Protein AF-A0A3D4WAP2-F1 (afdb_monomer_lite)

Structure (mmCIF, N/CA/C/O backbone):
data_AF-A0A3D4WAP2-F1
#
_entry.id   AF-A0A3D4WAP2-F1
#
loop_
_atom_site.group_PDB
_atom_site.id
_atom_site.type_symbol
_atom_site.label_atom_id
_atom_site.label_alt_id
_atom_site.label_comp_id
_atom_site.label_asym_id
_atom_site.label_entity_id
_atom_site.label_seq_id
_atom_site.pdbx_PDB_ins_code
_atom_site.Cartn_x
_atom_site.Cartn_y
_atom_site.Cartn_z
_atom_site.occupancy
_atom_site.B_iso_or_equiv
_atom_site.auth_seq_id
_atom_site.auth_comp_id
_atom_site.auth_asym_id
_atom_site.auth_atom_id
_atom_site.pdbx_PDB_model_num
ATOM 1 N N . MET A 1 1 ? -17.188 -21.541 10.982 1.00 61.47 1 MET A N 1
ATOM 2 C CA . MET A 1 1 ? -16.312 -20.581 11.699 1.00 61.47 1 MET A CA 1
ATOM 3 C C . MET A 1 1 ? -16.596 -19.119 11.299 1.00 61.47 1 MET A C 1
ATOM 5 O O . MET A 1 1 ? -15.725 -18.448 10.771 1.00 61.47 1 MET A O 1
ATOM 9 N N . ARG A 1 2 ? -17.814 -18.591 11.522 1.00 79.25 2 ARG A N 1
ATOM 10 C CA . ARG A 1 2 ? -18.186 -17.191 11.170 1.00 79.25 2 ARG A CA 1
ATOM 11 C C . ARG A 1 2 ? -18.482 -16.307 12.388 1.00 79.25 2 ARG A C 1
ATOM 13 O O . ARG A 1 2 ? -18.518 -15.088 12.273 1.00 79.25 2 ARG A O 1
ATOM 20 N N . LEU A 1 3 ? -18.660 -16.933 13.553 1.00 85.69 3 LEU A N 1
ATOM 21 C CA . LEU A 1 3 ? -18.963 -16.270 14.820 1.00 85.69 3 LEU A CA 1
ATOM 22 C C . LEU A 1 3 ? -17.890 -15.247 15.247 1.00 85.69 3 LEU A C 1
ATOM 24 O O . LEU A 1 3 ? -18.285 -14.141 15.606 1.00 85.69 3 LEU A O 1
ATOM 28 N N . PRO A 1 4 ? -16.568 -15.519 15.149 1.00 86.00 4 PRO A N 1
ATOM 29 C CA . PRO A 1 4 ? -15.554 -14.570 15.620 1.00 86.00 4 PRO A CA 1
ATOM 30 C C . PRO A 1 4 ? -15.524 -13.277 14.797 1.00 86.00 4 PRO A C 1
ATOM 32 O O . PRO A 1 4 ? -15.527 -12.189 15.362 1.00 86.00 4 PRO A O 1
ATOM 35 N N . LEU A 1 5 ? -15.577 -13.389 13.464 1.00 84.94 5 LEU A N 1
ATOM 36 C CA . LEU A 1 5 ? -15.635 -12.245 12.544 1.00 84.94 5 LEU 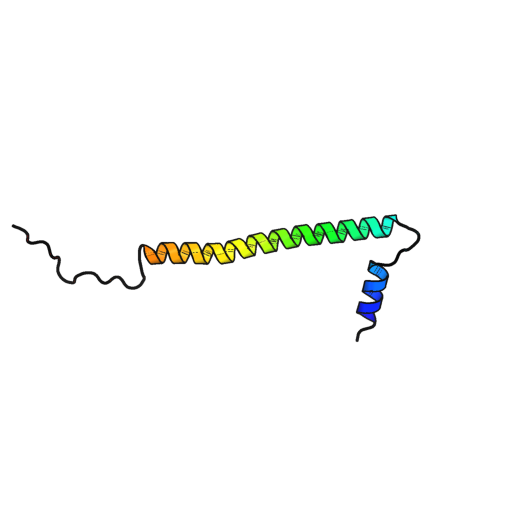A CA 1
ATOM 37 C C . LEU A 1 5 ? -16.915 -11.420 12.735 1.00 84.94 5 LEU A C 1
ATOM 39 O O . LEU A 1 5 ? -16.861 -10.191 12.751 1.00 84.94 5 LEU A O 1
ATOM 43 N N . PHE A 1 6 ? -18.059 -12.086 12.928 1.00 85.38 6 PHE A N 1
ATOM 44 C CA . PHE A 1 6 ? -19.335 -11.417 13.184 1.00 85.38 6 PHE A CA 1
ATOM 45 C C . PHE A 1 6 ? -19.320 -10.628 14.503 1.00 85.38 6 PHE A C 1
ATOM 47 O O . PHE A 1 6 ? -19.780 -9.486 14.550 1.00 85.38 6 PHE A O 1
ATOM 54 N N . ILE A 1 7 ? -18.744 -11.203 15.564 1.00 83.75 7 ILE A N 1
ATOM 55 C CA . ILE A 1 7 ? -18.606 -10.538 16.867 1.00 83.75 7 ILE A CA 1
ATOM 56 C C . ILE A 1 7 ? -17.603 -9.381 16.775 1.00 83.75 7 ILE A C 1
ATOM 58 O O . ILE A 1 7 ? -17.910 -8.286 17.243 1.00 83.75 7 ILE A O 1
ATOM 62 N N . ALA A 1 8 ? -16.455 -9.577 16.121 1.00 84.06 8 ALA A N 1
ATOM 63 C CA . ALA A 1 8 ? -15.433 -8.544 15.953 1.00 84.06 8 ALA A CA 1
ATOM 64 C C . ALA A 1 8 ? -15.973 -7.315 15.205 1.00 84.06 8 ALA A C 1
ATOM 66 O O . ALA A 1 8 ? -15.853 -6.194 15.698 1.00 84.06 8 ALA A O 1
ATOM 67 N N . TRP A 1 9 ? -16.648 -7.514 14.067 1.00 81.38 9 TRP A N 1
ATOM 68 C CA . TRP A 1 9 ? -17.239 -6.414 13.296 1.00 81.38 9 TRP A CA 1
ATOM 69 C C . TRP A 1 9 ? -18.340 -5.686 14.073 1.00 81.38 9 TRP A C 1
ATOM 71 O O . TRP A 1 9 ? -18.421 -4.456 14.048 1.00 81.38 9 TRP A O 1
ATOM 81 N N . ARG A 1 10 ? -19.171 -6.437 14.813 1.00 81.12 10 ARG A N 1
ATOM 82 C CA . ARG A 1 10 ? -20.203 -5.856 15.679 1.00 81.12 10 ARG A CA 1
ATOM 83 C C . ARG A 1 10 ? -19.586 -4.970 16.756 1.00 81.12 10 ARG A C 1
ATOM 85 O O . ARG A 1 10 ? -20.117 -3.894 16.996 1.00 81.12 10 ARG A O 1
ATOM 92 N N . TYR A 1 11 ? -18.489 -5.397 17.380 1.00 75.88 11 TYR A N 1
ATOM 93 C CA . TYR A 1 11 ? -17.807 -4.630 18.425 1.00 75.88 11 TYR A CA 1
ATOM 94 C C . TYR A 1 11 ? -17.072 -3.405 17.878 1.00 75.88 11 TYR A C 1
ATOM 96 O O . TYR A 1 11 ? -17.141 -2.347 18.497 1.00 75.88 11 TYR A O 1
ATOM 104 N N . LEU A 1 12 ? -16.453 -3.515 16.701 1.00 77.69 12 LEU A N 1
ATOM 105 C CA . LEU A 1 12 ? -15.742 -2.413 16.047 1.00 77.69 12 LEU A CA 1
ATOM 106 C C . LEU A 1 12 ? -16.695 -1.285 15.611 1.00 77.69 12 LEU A C 1
ATOM 108 O O . LEU A 1 12 ? -16.326 -0.117 15.635 1.00 77.69 12 LEU A O 1
ATOM 112 N N . LYS A 1 13 ? -17.945 -1.624 15.268 1.00 69.94 13 LYS A N 1
ATOM 113 C CA . LYS A 1 13 ? -18.985 -0.673 14.837 1.00 69.94 13 LYS A CA 1
ATOM 114 C C . LYS A 1 13 ? -20.024 -0.344 15.924 1.00 69.94 13 LYS A C 1
ATOM 116 O O . LYS A 1 13 ? -21.012 0.338 15.644 1.00 69.94 13 LYS A O 1
ATOM 121 N N . SER A 1 14 ? -19.863 -0.860 17.146 1.00 66.94 14 SER A N 1
ATOM 122 C CA . SER A 1 14 ? -20.879 -0.750 18.200 1.00 66.94 14 SER A CA 1
ATOM 123 C C . SER A 1 14 ? -20.949 0.672 18.761 1.00 66.94 14 SER A C 1
ATOM 125 O O . SER A 1 14 ? -20.013 1.140 19.404 1.00 66.94 14 SER A O 1
ATOM 127 N N . LYS A 1 15 ? -22.111 1.326 18.626 1.00 57.75 15 LYS A N 1
ATOM 128 C CA . LYS A 1 15 ? -22.455 2.575 19.329 1.00 57.75 15 LYS A CA 1
ATOM 129 C C . LYS A 1 15 ? -22.592 2.313 20.836 1.00 57.75 15 LYS A C 1
ATOM 131 O O . LYS A 1 15 ? -23.694 2.095 21.331 1.00 57.75 15 LYS A O 1
ATOM 136 N N . LYS A 1 16 ? -21.484 2.272 21.578 1.00 60.44 16 LYS A N 1
ATOM 137 C CA . LYS A 1 16 ? -21.509 2.247 23.051 1.00 60.44 16 LYS A CA 1
ATOM 138 C C . LYS A 1 16 ? -21.440 3.679 23.592 1.00 60.44 16 LYS A C 1
ATOM 140 O O . LYS A 1 16 ? -20.816 4.537 22.980 1.00 60.44 16 LYS A O 1
ATOM 145 N N . SER A 1 17 ? -22.053 3.912 24.756 1.00 60.53 17 SER A N 1
ATOM 146 C CA . SER A 1 17 ? -22.212 5.224 25.417 1.00 60.53 17 SER A CA 1
ATOM 147 C C . SER A 1 17 ? -20.926 6.058 25.569 1.00 60.53 17 SER A C 1
ATOM 149 O O . SER A 1 17 ? -21.000 7.272 25.731 1.00 60.53 17 SER A O 1
ATOM 151 N N . HIS A 1 18 ? -19.745 5.437 25.510 1.00 64.81 18 HIS A N 1
ATOM 152 C CA . HIS A 1 18 ? -18.452 6.119 25.544 1.00 64.81 18 HIS A CA 1
ATOM 153 C C . HIS A 1 18 ? -17.988 6.456 24.122 1.00 64.81 18 HIS A C 1
ATOM 155 O O . HIS A 1 18 ? -17.190 5.731 23.525 1.00 64.81 18 HIS A O 1
ATOM 161 N N . ASN A 1 19 ? -18.474 7.580 23.589 1.00 73.44 19 ASN A N 1
ATOM 162 C CA . ASN A 1 19 ? -18.150 8.070 22.241 1.00 73.44 19 ASN A CA 1
ATOM 163 C C . ASN A 1 19 ? -16.627 8.198 21.995 1.00 73.44 19 ASN A C 1
ATOM 165 O O . ASN A 1 19 ? -16.153 8.007 20.879 1.00 73.44 19 ASN A O 1
ATOM 169 N N . VAL A 1 20 ? -15.849 8.432 23.061 1.00 82.44 20 VAL A N 1
ATOM 170 C CA . VAL A 1 20 ? -14.376 8.501 23.052 1.00 82.44 20 VAL A CA 1
ATOM 171 C C . VAL A 1 20 ? -13.728 7.228 22.495 1.00 82.44 20 VAL A C 1
ATOM 173 O O . VAL A 1 20 ? -12.794 7.316 21.705 1.00 82.44 20 VAL A O 1
ATOM 176 N N . ILE A 1 21 ? -14.239 6.041 22.842 1.00 83.19 21 ILE A N 1
ATOM 177 C CA . ILE A 1 21 ? -13.654 4.763 22.395 1.00 83.19 21 ILE A CA 1
ATOM 178 C C . ILE A 1 21 ? -13.797 4.606 20.875 1.00 83.19 21 ILE A C 1
ATOM 180 O O . ILE A 1 21 ? -12.871 4.150 20.203 1.00 83.19 21 ILE A O 1
ATOM 184 N N . ASN A 1 22 ? -14.942 5.019 20.324 1.00 81.81 22 ASN A N 1
ATOM 185 C CA . ASN A 1 22 ? -15.197 4.971 18.886 1.00 81.81 22 ASN A CA 1
ATOM 186 C C . ASN A 1 22 ? -14.308 5.967 18.119 1.00 81.81 22 ASN A C 1
ATOM 188 O O . ASN A 1 22 ? -13.825 5.647 17.037 1.00 81.81 22 ASN A O 1
ATOM 192 N N . ILE A 1 23 ? -14.036 7.142 18.703 1.00 85.25 23 ILE A N 1
ATOM 193 C CA . ILE A 1 23 ? -13.126 8.142 18.121 1.00 85.25 23 ILE A CA 1
ATOM 194 C C . ILE A 1 23 ? -11.691 7.610 18.075 1.00 85.25 23 ILE A C 1
ATOM 196 O O . ILE A 1 23 ? -11.081 7.629 17.009 1.00 85.25 23 ILE A O 1
ATOM 200 N N . ILE A 1 24 ? -11.166 7.088 19.191 1.00 88.62 24 ILE A N 1
ATOM 201 C CA . ILE A 1 24 ? -9.800 6.536 19.242 1.00 88.62 24 ILE A CA 1
ATOM 202 C C . ILE A 1 24 ? -9.660 5.388 18.239 1.00 88.62 24 ILE A C 1
ATOM 204 O O . ILE A 1 24 ? -8.735 5.389 17.433 1.00 88.62 24 ILE A O 1
ATOM 208 N N . SER A 1 25 ? -10.621 4.459 18.228 1.00 87.81 25 SER A N 1
ATOM 209 C CA . SER A 1 25 ? -10.622 3.329 17.291 1.00 87.81 25 SER A CA 1
ATOM 210 C C . SER A 1 25 ? -10.650 3.798 15.832 1.00 87.81 25 SER A C 1
ATOM 212 O O . SER A 1 25 ? -9.919 3.264 14.999 1.00 87.81 25 SER A O 1
ATOM 214 N N . GLY A 1 26 ? -11.446 4.826 15.521 1.00 87.62 26 GLY A N 1
ATOM 215 C CA . GLY A 1 26 ? -11.504 5.423 14.188 1.00 87.62 26 GLY A CA 1
ATOM 216 C C . GLY A 1 26 ? -10.178 6.052 13.760 1.00 87.62 26 GLY A C 1
ATOM 217 O O . GLY A 1 26 ? -9.708 5.784 12.655 1.00 87.62 26 GLY A O 1
ATOM 218 N N . VAL A 1 27 ? -9.539 6.830 14.640 1.00 92.69 27 VAL A N 1
ATOM 219 C CA . VAL A 1 27 ? -8.236 7.459 14.361 1.00 92.69 27 VAL A CA 1
ATOM 220 C C . VAL A 1 27 ? -7.138 6.406 14.193 1.00 92.69 27 VAL A C 1
ATOM 222 O O . VAL A 1 27 ? -6.338 6.513 13.264 1.00 92.69 27 VAL A O 1
ATOM 225 N N . SER A 1 28 ? -7.116 5.360 15.024 1.00 93.19 28 SER A N 1
ATOM 226 C CA . SER A 1 28 ? -6.145 4.266 14.897 1.00 93.19 28 SER A CA 1
ATOM 227 C C . SER A 1 28 ? -6.260 3.551 13.550 1.00 93.19 28 SER A C 1
ATOM 229 O O . SER A 1 28 ? -5.253 3.355 12.870 1.00 93.19 28 SER A O 1
ATOM 231 N N . VAL A 1 29 ? -7.480 3.204 13.127 1.00 92.62 29 VAL A N 1
ATOM 232 C CA . VAL A 1 29 ? -7.706 2.550 11.828 1.00 92.62 29 VAL A CA 1
ATOM 233 C C . VAL A 1 29 ? -7.353 3.489 10.675 1.00 92.62 29 VAL A C 1
ATOM 235 O O . VAL A 1 29 ? -6.697 3.057 9.727 1.00 92.62 29 VAL A O 1
ATOM 238 N N . ALA A 1 30 ? -7.725 4.769 10.756 1.00 95.56 30 ALA A N 1
ATOM 239 C CA . ALA A 1 30 ? -7.387 5.755 9.733 1.00 95.56 30 ALA A CA 1
ATOM 240 C C . ALA A 1 30 ? -5.866 5.907 9.570 1.00 95.56 30 ALA A C 1
ATOM 242 O O . ALA A 1 30 ? -5.367 5.850 8.448 1.00 95.56 30 ALA A O 1
ATOM 243 N N . GLY A 1 31 ? -5.121 6.016 10.675 1.00 96.50 31 GLY A N 1
ATOM 244 C CA . GLY A 1 31 ? -3.663 6.141 10.647 1.00 96.50 31 GLY A CA 1
ATOM 245 C C . GLY A 1 31 ? -2.974 4.943 9.991 1.00 96.50 31 GLY A C 1
ATOM 246 O O . GLY A 1 31 ? -2.146 5.119 9.098 1.00 96.50 31 GLY A O 1
ATOM 247 N N . VAL A 1 32 ? -3.362 3.720 10.371 1.00 96.69 32 VAL A N 1
ATOM 248 C CA . VAL A 1 32 ? -2.804 2.494 9.773 1.00 96.69 32 VAL A CA 1
ATOM 249 C C . VAL A 1 32 ? -3.171 2.390 8.294 1.00 96.69 32 VAL A C 1
ATOM 251 O O . VAL A 1 32 ? -2.323 2.040 7.475 1.00 96.69 32 VAL A O 1
ATOM 254 N N . THR A 1 33 ? -4.408 2.733 7.930 1.00 97.00 33 THR A N 1
ATOM 255 C CA . THR A 1 33 ? -4.870 2.679 6.535 1.00 97.00 33 THR A CA 1
ATOM 256 C C . THR A 1 33 ? -4.074 3.646 5.665 1.00 97.00 33 THR A C 1
ATOM 258 O O . THR A 1 33 ? -3.549 3.242 4.635 1.00 97.00 33 THR A O 1
ATOM 261 N N . ILE A 1 34 ? -3.909 4.898 6.102 1.00 98.06 34 ILE A N 1
ATOM 262 C CA . ILE A 1 34 ? -3.147 5.908 5.355 1.00 98.06 34 ILE A CA 1
ATOM 263 C C . ILE A 1 34 ? -1.676 5.492 5.231 1.00 98.06 34 ILE A C 1
ATOM 265 O O . ILE A 1 34 ? -1.125 5.527 4.131 1.00 98.06 34 ILE A O 1
ATOM 269 N N . GLY A 1 35 ? -1.048 5.058 6.329 1.00 97.31 35 GLY A N 1
ATOM 270 C CA . GLY A 1 35 ? 0.362 4.661 6.323 1.00 97.31 35 GLY A CA 1
ATOM 271 C C . GLY A 1 35 ? 0.638 3.458 5.419 1.00 97.31 35 GLY A C 1
ATOM 272 O O . GLY A 1 35 ? 1.570 3.477 4.616 1.00 97.31 35 GLY A O 1
ATOM 273 N N . THR A 1 36 ? -0.204 2.427 5.496 1.00 97.69 36 THR A N 1
ATOM 274 C CA . THR A 1 36 ? -0.074 1.238 4.639 1.00 97.69 36 THR A CA 1
ATOM 275 C C . THR A 1 36 ? -0.391 1.547 3.178 1.00 97.69 36 THR A C 1
ATOM 277 O O . THR A 1 36 ? 0.358 1.115 2.303 1.00 97.69 36 THR A O 1
ATOM 280 N N . MET A 1 37 ? -1.428 2.345 2.893 1.00 97.88 37 MET A N 1
ATOM 281 C CA . MET A 1 37 ? -1.745 2.771 1.525 1.00 97.88 37 MET A CA 1
ATOM 282 C C . MET A 1 37 ? -0.593 3.545 0.888 1.00 97.88 37 MET A C 1
ATOM 284 O O . MET A 1 37 ? -0.256 3.272 -0.260 1.00 97.88 37 MET A O 1
ATOM 288 N N . ALA A 1 38 ? 0.034 4.470 1.618 1.00 97.88 38 ALA A N 1
ATOM 289 C CA . ALA A 1 38 ? 1.166 5.233 1.101 1.00 97.88 38 ALA A CA 1
ATOM 290 C C . ALA A 1 38 ? 2.321 4.313 0.672 1.00 97.88 38 ALA A C 1
ATOM 292 O O . ALA A 1 38 ? 2.828 4.440 -0.443 1.00 97.88 38 ALA A O 1
ATOM 293 N N . LEU A 1 39 ? 2.686 3.342 1.517 1.00 97.75 39 LEU A N 1
ATOM 294 C CA . LEU A 1 39 ? 3.732 2.364 1.204 1.00 97.75 39 LEU A CA 1
ATOM 295 C C . LEU A 1 39 ? 3.378 1.517 -0.024 1.00 97.75 39 LEU A C 1
ATOM 297 O O . LEU A 1 39 ? 4.208 1.352 -0.915 1.00 97.75 39 LEU A O 1
ATOM 301 N N . VAL A 1 40 ? 2.142 1.018 -0.097 1.00 97.62 40 VAL A N 1
ATOM 302 C CA . VAL A 1 40 ? 1.673 0.212 -1.235 1.00 97.62 40 VAL A CA 1
ATOM 303 C C . VAL A 1 40 ? 1.716 1.012 -2.536 1.00 97.62 40 VAL A C 1
ATOM 305 O O . VAL A 1 40 ? 2.166 0.488 -3.553 1.00 97.62 40 VAL A O 1
ATOM 308 N N . ILE A 1 41 ? 1.297 2.281 -2.513 1.00 97.69 41 ILE A N 1
ATOM 309 C CA . ILE A 1 41 ? 1.333 3.155 -3.692 1.00 97.69 41 ILE A CA 1
ATOM 310 C C . ILE A 1 41 ? 2.774 3.348 -4.169 1.00 97.69 41 ILE A C 1
ATOM 312 O O . ILE A 1 41 ? 3.044 3.160 -5.353 1.00 97.69 41 ILE A O 1
ATOM 316 N N . VAL A 1 42 ? 3.707 3.672 -3.269 1.00 97.69 42 VAL A N 1
ATOM 317 C CA . VAL A 1 42 ? 5.119 3.880 -3.638 1.00 97.69 42 VAL A CA 1
ATOM 318 C C . VAL A 1 42 ? 5.725 2.613 -4.241 1.00 97.69 42 VAL A C 1
ATOM 320 O O . VAL A 1 42 ? 6.345 2.678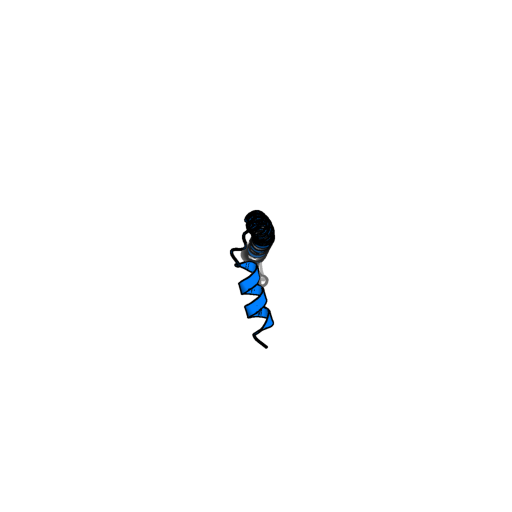 -5.302 1.00 97.69 42 VAL A O 1
ATOM 323 N N . LEU A 1 43 ? 5.495 1.455 -3.618 1.00 97.50 43 LEU A N 1
ATOM 324 C CA . LEU A 1 43 ? 5.965 0.170 -4.143 1.00 97.50 43 LEU A CA 1
ATOM 325 C C . LEU A 1 43 ? 5.358 -0.137 -5.517 1.00 97.50 43 LEU A C 1
ATOM 327 O O . LEU A 1 43 ? 6.062 -0.576 -6.422 1.00 97.50 43 LEU A O 1
ATOM 331 N N . SER A 1 44 ? 4.066 0.141 -5.702 1.00 97.19 44 SER A N 1
ATOM 332 C CA . SER A 1 44 ? 3.396 -0.047 -6.990 1.00 97.19 44 SER A CA 1
ATOM 333 C C . SER A 1 44 ? 3.981 0.849 -8.081 1.00 97.19 44 SER A C 1
ATOM 335 O O . SER A 1 44 ? 4.121 0.404 -9.220 1.00 97.19 44 SER A O 1
ATOM 337 N N . VAL A 1 45 ? 4.322 2.098 -7.751 1.00 97.38 45 VAL A N 1
ATOM 338 C CA . VAL A 1 45 ? 4.979 3.014 -8.689 1.00 97.38 45 VAL A CA 1
ATOM 339 C C . VAL A 1 45 ? 6.366 2.495 -9.048 1.00 97.38 45 VAL A C 1
ATOM 341 O O . VAL A 1 45 ? 6.683 2.456 -10.231 1.00 97.38 45 VAL A O 1
ATOM 344 N N . PHE A 1 46 ? 7.167 2.044 -8.078 1.00 96.81 46 PHE A N 1
ATOM 345 C CA . PHE A 1 46 ? 8.493 1.486 -8.364 1.00 96.81 46 PHE A CA 1
ATOM 346 C C . PHE A 1 46 ? 8.440 0.239 -9.243 1.00 96.81 46 PHE A C 1
ATOM 348 O O . PHE A 1 46 ? 9.199 0.170 -10.205 1.00 96.81 46 PHE A O 1
ATOM 355 N N . A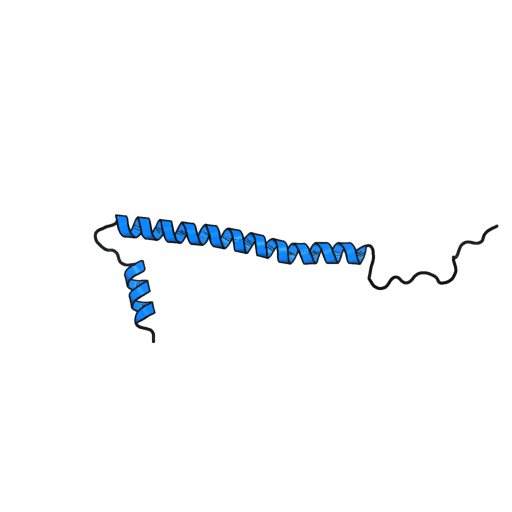SN A 1 47 ? 7.494 -0.673 -9.003 1.00 94.25 47 ASN A N 1
ATOM 356 C CA . ASN A 1 47 ? 7.307 -1.846 -9.860 1.00 94.25 47 ASN A CA 1
ATOM 357 C C . ASN A 1 47 ? 7.029 -1.457 -11.326 1.00 94.25 47 ASN A C 1
ATOM 359 O O . ASN A 1 47 ? 7.585 -2.047 -12.249 1.00 94.25 47 ASN A O 1
ATOM 363 N N . GLY A 1 48 ? 6.176 -0.454 -11.560 1.00 92.00 48 GLY A N 1
ATOM 364 C CA . GLY A 1 48 ? 5.896 0.032 -12.917 1.00 92.00 48 GLY A CA 1
ATOM 365 C C . GLY A 1 48 ? 7.055 0.832 -13.520 1.00 92.00 48 GLY A C 1
ATOM 366 O O . G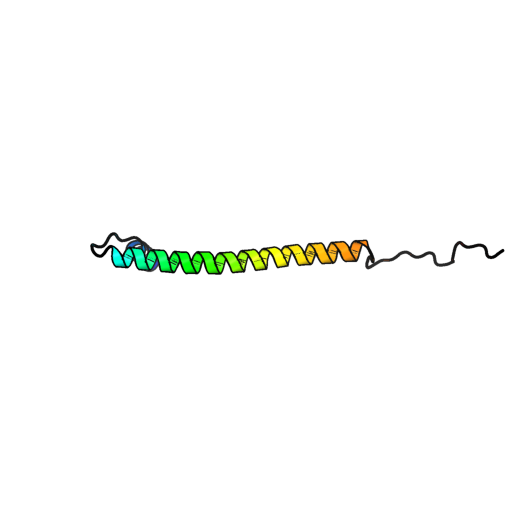LY A 1 48 ? 7.354 0.712 -14.708 1.00 92.00 48 GLY A O 1
ATOM 367 N N . PHE A 1 49 ? 7.727 1.634 -12.696 1.00 94.50 49 PHE A N 1
ATOM 368 C CA . PHE A 1 49 ? 8.841 2.482 -13.106 1.00 94.50 49 PHE A CA 1
ATOM 369 C C . PHE A 1 49 ? 10.063 1.661 -13.531 1.00 94.50 49 PHE A C 1
ATOM 371 O O . PHE A 1 49 ? 10.677 1.980 -14.545 1.00 94.50 49 PHE A O 1
ATOM 378 N N . GLU A 1 50 ? 10.380 0.576 -12.821 1.00 92.06 50 GLU A N 1
ATOM 379 C CA . GLU A 1 50 ? 11.465 -0.343 -13.183 1.00 92.06 50 GLU A CA 1
ATOM 380 C C . GLU A 1 50 ? 11.283 -0.894 -14.605 1.00 92.06 50 GLU A C 1
ATOM 382 O O . GLU A 1 50 ? 12.196 -0.815 -15.429 1.00 92.06 50 GLU A O 1
ATOM 387 N N . SER A 1 51 ? 10.074 -1.361 -14.932 1.00 90.69 51 SER A N 1
ATOM 388 C CA . SER A 1 51 ? 9.752 -1.867 -16.271 1.00 90.69 51 SER A CA 1
ATOM 389 C C . SER A 1 51 ? 9.915 -0.796 -17.355 1.00 90.69 51 SER A C 1
ATOM 391 O O . SER A 1 51 ? 10.477 -1.073 -18.418 1.00 90.69 51 SER A O 1
ATOM 393 N N . LEU A 1 52 ? 9.483 0.438 -17.077 1.00 91.31 52 LEU A N 1
ATOM 394 C CA . LEU A 1 52 ? 9.638 1.562 -18.001 1.00 91.31 52 LEU A CA 1
ATOM 395 C C . LEU A 1 52 ? 11.115 1.877 -18.264 1.00 91.31 52 LEU A C 1
ATOM 397 O O . LEU A 1 52 ? 11.513 2.062 -19.415 1.00 91.31 52 LEU A O 1
ATOM 401 N N . VAL A 1 53 ? 11.928 1.919 -17.207 1.00 91.06 53 VAL A N 1
ATOM 402 C CA . VAL A 1 53 ? 13.363 2.206 -17.304 1.00 91.06 53 VAL A CA 1
ATOM 403 C C . VAL A 1 53 ? 14.072 1.125 -18.119 1.00 91.06 53 VAL A C 1
ATOM 405 O O . VAL A 1 53 ? 14.805 1.453 -19.053 1.00 91.06 53 VAL A O 1
ATOM 408 N N . ILE A 1 54 ? 13.807 -0.154 -17.839 1.00 88.25 54 ILE A N 1
ATOM 409 C CA . ILE A 1 54 ? 14.384 -1.279 -18.594 1.00 88.25 54 ILE A CA 1
ATOM 410 C C . ILE A 1 54 ? 13.984 -1.208 -20.075 1.00 88.25 54 ILE A C 1
ATOM 412 O O . ILE A 1 54 ? 14.832 -1.360 -20.955 1.00 88.25 54 ILE A O 1
ATOM 416 N N . SER A 1 55 ? 12.713 -0.923 -20.373 1.00 87.12 55 SER A N 1
ATOM 417 C CA . SER A 1 55 ? 12.238 -0.783 -21.755 1.00 87.12 55 SER A CA 1
ATOM 418 C C . SER A 1 55 ? 12.917 0.370 -22.497 1.00 87.12 55 SER A C 1
ATOM 420 O O . SER A 1 55 ? 13.178 0.259 -23.698 1.00 87.12 55 SER A O 1
ATOM 422 N N . LEU A 1 56 ? 13.203 1.475 -21.804 1.00 87.88 56 LEU A N 1
ATOM 423 C CA . LEU A 1 56 ? 13.902 2.611 -22.393 1.00 87.88 56 LEU A CA 1
ATOM 424 C C . LEU A 1 56 ? 15.344 2.233 -22.752 1.00 87.88 56 LEU A C 1
ATOM 426 O O . LEU A 1 56 ? 15.761 2.459 -23.884 1.00 87.88 56 LEU A O 1
ATOM 430 N N . PHE A 1 57 ? 16.078 1.598 -21.835 1.00 84.88 57 PHE A N 1
ATOM 431 C CA . PHE A 1 57 ? 17.452 1.156 -22.095 1.00 84.88 57 PHE A CA 1
ATOM 432 C C . PHE A 1 57 ? 17.540 0.118 -23.222 1.00 84.88 57 PHE A C 1
ATOM 434 O O . PHE A 1 57 ? 18.368 0.278 -24.117 1.00 84.88 57 PHE A O 1
ATOM 441 N N . ASN A 1 58 ? 16.638 -0.868 -23.257 1.00 80.81 58 ASN A N 1
ATOM 442 C CA . ASN A 1 58 ? 16.578 -1.864 -24.336 1.00 80.81 58 ASN A CA 1
ATOM 443 C C . ASN A 1 58 ? 16.263 -1.255 -25.713 1.00 80.81 58 ASN A C 1
ATOM 445 O O . ASN A 1 58 ? 16.566 -1.861 -26.738 1.00 80.81 58 ASN A O 1
ATOM 449 N N . THR A 1 59 ? 15.654 -0.065 -25.761 1.00 75.88 59 THR A N 1
ATOM 450 C CA . THR A 1 59 ? 15.434 0.657 -27.024 1.00 75.88 59 THR A CA 1
ATOM 451 C C . THR A 1 59 ? 16.732 1.284 -27.548 1.00 75.88 59 THR A C 1
ATOM 453 O O . THR A 1 59 ? 16.917 1.375 -28.761 1.00 75.88 59 THR A O 1
ATOM 456 N N . PHE A 1 60 ? 17.639 1.699 -26.658 1.00 72.88 60 PHE A N 1
ATOM 457 C CA . PHE A 1 60 ? 18.917 2.319 -27.028 1.00 72.88 60 PHE A CA 1
ATOM 458 C C . PHE A 1 60 ? 20.028 1.295 -27.305 1.00 72.88 60 PHE A C 1
ATOM 460 O O . PHE A 1 60 ? 20.750 1.450 -28.289 1.00 72.88 60 PHE A O 1
ATOM 467 N N . ASP A 1 61 ? 20.132 0.232 -26.504 1.00 67.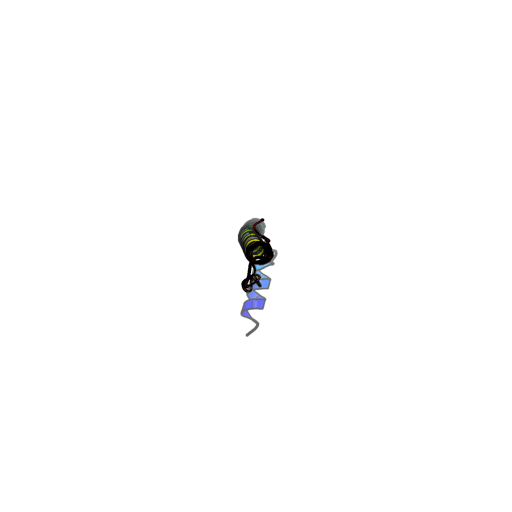56 61 ASP A N 1
ATOM 468 C CA . ASP A 1 61 ? 21.020 -0.910 -26.756 1.00 67.56 61 ASP A CA 1
ATOM 469 C C . ASP A 1 61 ? 20.232 -2.219 -26.597 1.00 67.56 61 ASP A C 1
ATOM 471 O O . ASP A 1 61 ? 20.175 -2.795 -25.507 1.00 67.56 61 ASP A O 1
ATOM 475 N N . PRO A 1 62 ? 19.580 -2.690 -27.674 1.00 75.94 62 PRO A N 1
ATOM 476 C CA . PRO A 1 62 ? 18.854 -3.949 -27.641 1.00 75.94 62 PRO A CA 1
ATOM 477 C C . PRO A 1 62 ? 19.818 -5.126 -27.478 1.00 75.94 62 PRO A C 1
ATOM 479 O O . PRO A 1 62 ? 20.930 -5.115 -28.009 1.00 75.94 62 PRO A O 1
ATOM 482 N N . GLU A 1 63 ? 19.349 -6.186 -26.815 1.00 72.56 63 GLU A N 1
ATOM 483 C CA . GLU A 1 63 ? 20.109 -7.426 -26.590 1.00 72.56 63 GLU A CA 1
ATOM 484 C C . GLU A 1 63 ? 20.649 -8.039 -27.898 1.00 72.56 63 GLU A C 1
ATOM 486 O O . GLU A 1 63 ? 21.730 -8.625 -27.921 1.00 72.56 63 GLU A O 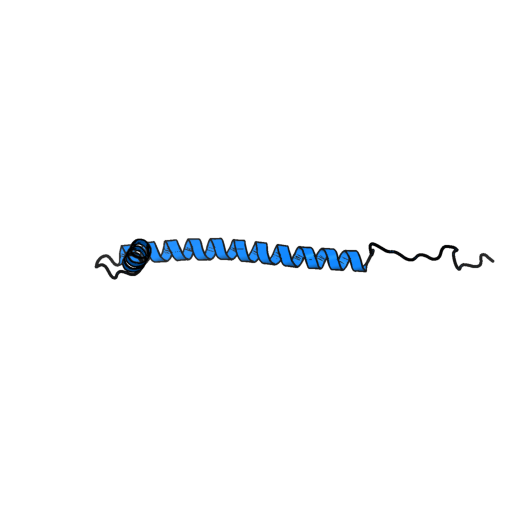1
ATOM 491 N N . ILE A 1 64 ? 19.940 -7.843 -29.017 1.00 74.88 64 ILE A N 1
ATOM 492 C CA . ILE A 1 64 ? 20.377 -8.267 -30.350 1.00 74.88 64 ILE A CA 1
ATOM 493 C C . ILE A 1 64 ? 20.679 -7.036 -31.208 1.00 74.88 64 ILE A C 1
ATOM 495 O O . ILE A 1 64 ? 19.779 -6.376 -31.730 1.00 74.88 64 ILE A O 1
ATOM 499 N N . LYS A 1 65 ? 21.971 -6.761 -31.409 1.00 69.25 65 LYS A N 1
ATOM 500 C CA . LYS A 1 65 ? 22.466 -5.672 -32.260 1.00 69.25 65 LYS A CA 1
ATOM 501 C C . LYS A 1 65 ? 22.999 -6.232 -33.579 1.00 69.25 65 LYS A C 1
ATOM 503 O O . LYS A 1 65 ? 24.101 -6.772 -33.638 1.00 69.25 65 LYS A O 1
ATOM 508 N N . VAL A 1 66 ? 22.226 -6.103 -34.659 1.00 73.94 66 VAL A N 1
ATOM 509 C CA . VAL A 1 66 ? 22.686 -6.482 -36.006 1.00 73.94 66 VAL A CA 1
ATOM 510 C C . VAL A 1 66 ? 23.598 -5.378 -36.543 1.00 73.94 66 VAL A C 1
ATOM 512 O O . VAL A 1 66 ? 23.133 -4.340 -37.011 1.00 73.94 66 VAL A O 1
ATOM 515 N N . MET A 1 67 ? 24.910 -5.592 -36.456 1.00 73.31 67 MET A N 1
ATOM 516 C CA . MET A 1 67 ? 25.924 -4.709 -37.038 1.00 73.31 67 MET A CA 1
ATOM 517 C C . MET A 1 67 ? 26.429 -5.280 -38.372 1.00 73.31 67 MET A C 1
ATOM 519 O O . MET A 1 67 ? 26.526 -6.500 -38.521 1.00 73.31 67 MET A O 1
ATOM 523 N N . PRO A 1 68 ? 26.761 -4.437 -39.365 1.00 77.62 68 PRO A N 1
ATOM 524 C CA . PRO A 1 68 ? 27.324 -4.918 -40.621 1.00 77.62 68 PRO A CA 1
ATOM 525 C C . PRO A 1 68 ? 28.697 -5.567 -40.379 1.00 77.62 68 PRO A C 1
ATOM 527 O O . PRO A 1 68 ? 29.589 -4.941 -39.815 1.00 77.62 68 PRO A O 1
ATOM 530 N N . ALA A 1 69 ? 28.892 -6.801 -40.861 1.00 71.62 69 ALA A N 1
ATOM 531 C CA . ALA A 1 69 ? 30.149 -7.551 -40.717 1.00 71.62 69 ALA A CA 1
ATOM 532 C C . ALA A 1 69 ? 31.350 -6.913 -41.450 1.00 71.62 69 ALA A C 1
ATOM 534 O O . ALA A 1 69 ? 32.501 -7.245 -41.178 1.00 71.62 69 ALA A O 1
ATOM 535 N N . ARG A 1 70 ? 31.096 -5.998 -42.394 1.00 69.19 70 ARG A N 1
ATOM 536 C CA . ARG A 1 70 ? 32.121 -5.227 -43.105 1.00 69.19 70 ARG A CA 1
ATOM 537 C C . ARG A 1 70 ? 31.635 -3.783 -43.244 1.00 69.19 70 ARG A C 1
ATOM 539 O O . ARG A 1 70 ? 30.534 -3.551 -43.745 1.00 69.19 70 ARG A O 1
ATOM 546 N N . GLY A 1 71 ? 32.434 -2.831 -42.759 1.00 70.81 71 GLY A N 1
ATOM 547 C CA . GLY A 1 71 ? 32.132 -1.400 -42.820 1.00 70.81 71 GLY A CA 1
ATOM 548 C C . GLY A 1 71 ? 31.871 -0.957 -44.260 1.00 70.81 71 GLY A C 1
ATOM 549 O O . GLY A 1 71 ? 32.638 -1.283 -45.160 1.00 70.81 71 GLY A O 1
ATOM 550 N N . LYS A 1 72 ? 30.771 -0.235 -44.486 1.00 64.25 72 LYS A N 1
ATOM 551 C CA . LYS A 1 72 ? 30.382 0.291 -45.807 1.00 64.25 72 LYS A CA 1
ATOM 552 C C . LYS A 1 72 ? 31.117 1.587 -46.175 1.00 64.25 72 LYS A C 1
ATOM 554 O O . LYS A 1 72 ? 30.611 2.366 -46.977 1.00 64.25 72 LYS A O 1
ATOM 559 N N . THR A 1 73 ? 32.277 1.848 -45.587 1.00 72.38 73 THR A N 1
ATOM 560 C CA . THR A 1 73 ? 33.072 3.030 -45.911 1.00 72.38 73 THR A CA 1
ATOM 561 C C . THR A 1 73 ? 34.148 2.619 -46.901 1.00 72.38 73 THR A C 1
ATOM 563 O O . THR A 1 73 ? 35.058 1.865 -46.565 1.00 72.38 73 THR A O 1
ATOM 566 N N . PHE A 1 74 ? 34.022 3.097 -48.137 1.00 65.69 74 PHE A N 1
ATOM 567 C CA . PHE A 1 74 ? 35.155 3.171 -49.049 1.00 65.69 74 PHE A CA 1
ATOM 568 C C . PHE A 1 74 ? 36.164 4.148 -48.436 1.00 65.69 74 PHE A C 1
ATOM 570 O O . PHE A 1 74 ? 35.858 5.330 -48.282 1.00 65.69 74 PHE A O 1
ATOM 577 N N . SER A 1 75 ? 37.338 3.650 -48.051 1.00 61.34 75 SER A N 1
ATOM 578 C CA . SER A 1 75 ? 38.519 4.501 -47.914 1.00 61.34 75 SER A CA 1
ATOM 579 C C . SER A 1 75 ? 38.956 4.899 -49.328 1.00 61.34 75 SER A C 1
ATOM 581 O O . SER A 1 75 ? 39.181 3.985 -50.126 1.00 61.34 75 SER A O 1
ATOM 583 N N . PRO A 1 76 ? 38.996 6.202 -49.666 1.00 64.50 76 PRO A N 1
ATOM 584 C CA . PRO A 1 76 ? 39.603 6.659 -50.912 1.00 64.50 76 PRO A CA 1
ATOM 585 C C . PRO A 1 76 ? 41.104 6.350 -50.950 1.00 64.50 76 PRO A C 1
ATOM 587 O O . PRO A 1 76 ? 41.724 6.273 -49.862 1.00 64.50 76 PRO A O 1
#

pLDDT: mean 82.87, std 11.86, range [57.75, 98.06]

Secondary structure (DSSP, 8-state):
--HHHHHHHHHHT---S-HHHHHHHHHHHHHHHHHHHHHHHHHHHHHHHHHHHHHHHHHHS-SS----SS------

Sequence (76 aa):
MRLPLFIAWRYLKSKKSHNVINIISGVSVAGVTIGTMALVIVLSVFNGFESLVISLFNTFDPEIKVMPARGKTFSP

Foldseek 3Di:
DCVVVVVVVCVLPPPDPPVVVVVVSVVVVVVVVVVVVVVVVVVVCVVVVVVVVVVVVCVVPPPDDDDDPDDPDDDD

Radius of gyration: 29.25 Å; chains: 1; bounding box: 62×29×76 Å